Protein AF-A0A3E2CN52-F1 (afdb_monomer_lite)

pLDDT: mean 74.66, std 23.97, range [27.11, 96.5]

Structure (mmCIF, N/CA/C/O backbone):
data_AF-A0A3E2CN52-F1
#
_entry.id   AF-A0A3E2CN52-F1
#
loop_
_atom_site.group_PDB
_atom_site.id
_atom_site.type_symbol
_atom_site.label_atom_id
_atom_site.label_alt_id
_atom_site.label_comp_id
_atom_site.label_asym_id
_atom_site.label_entity_id
_atom_site.label_seq_id
_atom_site.pdbx_PDB_ins_code
_atom_site.Cartn_x
_atom_site.Cartn_y
_atom_site.Cartn_z
_atom_site.occupancy
_atom_site.B_iso_or_equiv
_atom_site.auth_seq_id
_atom_site.auth_comp_id
_atom_site.auth_asym_id
_atom_site.auth_atom_id
_atom_site.pdbx_PDB_model_num
ATOM 1 N N . MET A 1 1 ? -26.430 -26.028 -37.556 1.00 37.97 1 MET A N 1
ATOM 2 C CA . MET A 1 1 ? -25.266 -26.928 -37.393 1.00 37.97 1 MET A CA 1
ATOM 3 C C . MET A 1 1 ? -24.539 -26.543 -36.112 1.00 37.97 1 MET A C 1
ATOM 5 O O . MET A 1 1 ? -23.962 -25.469 -36.039 1.00 37.97 1 MET A O 1
ATOM 9 N N . VAL A 1 2 ? -24.696 -27.353 -35.063 1.00 34.53 2 VAL A N 1
ATOM 10 C CA . VAL A 1 2 ? -24.288 -27.051 -33.681 1.00 34.53 2 VAL A CA 1
ATOM 11 C C . VAL A 1 2 ? -22.931 -27.704 -33.404 1.00 34.53 2 VAL A C 1
ATOM 13 O O . VAL A 1 2 ? -22.810 -28.926 -33.432 1.00 34.53 2 VAL A O 1
ATOM 16 N N . GLY A 1 3 ? -21.902 -26.888 -33.168 1.00 33.12 3 GLY A N 1
ATOM 17 C CA . GLY A 1 3 ? -20.539 -27.338 -32.874 1.00 33.12 3 GLY A CA 1
ATOM 18 C C . GLY A 1 3 ? -20.364 -27.763 -31.413 1.00 33.12 3 GLY A C 1
ATOM 19 O O . GLY A 1 3 ? -20.448 -26.940 -30.502 1.00 33.12 3 GLY A O 1
ATOM 20 N N . ARG A 1 4 ? -20.103 -29.060 -31.208 1.00 31.09 4 ARG A N 1
ATOM 21 C CA . ARG A 1 4 ? -19.792 -29.727 -29.930 1.00 31.09 4 ARG A CA 1
ATOM 22 C C . ARG A 1 4 ? -18.619 -29.067 -29.195 1.00 31.09 4 ARG A C 1
ATOM 24 O O . ARG A 1 4 ? -17.481 -29.122 -29.653 1.00 31.09 4 ARG A O 1
ATOM 31 N N . ARG A 1 5 ? -18.876 -28.565 -27.985 1.00 34.97 5 ARG A N 1
ATOM 32 C CA . ARG A 1 5 ? -17.849 -28.222 -26.990 1.00 34.97 5 ARG A CA 1
ATOM 33 C C . ARG A 1 5 ? -17.494 -29.501 -26.211 1.00 34.97 5 ARG A C 1
ATOM 35 O O . ARG A 1 5 ? -18.362 -30.080 -25.563 1.00 34.97 5 ARG A O 1
ATOM 42 N N . LYS A 1 6 ? -16.247 -29.979 -26.316 1.00 34.91 6 LYS A N 1
ATOM 43 C CA . LYS A 1 6 ? -15.746 -31.137 -25.554 1.00 34.91 6 LYS A CA 1
ATOM 44 C C . LYS A 1 6 ? -15.707 -30.793 -24.060 1.00 34.91 6 LYS A C 1
ATOM 46 O O . LYS A 1 6 ? -15.028 -29.854 -23.654 1.00 34.91 6 LYS A O 1
ATOM 51 N N . VAL A 1 7 ? -16.442 -31.569 -23.271 1.00 31.94 7 VAL A N 1
ATOM 52 C CA . VAL A 1 7 ? -16.441 -31.557 -21.805 1.00 31.94 7 VAL A CA 1
ATOM 53 C C . VAL A 1 7 ? -15.200 -32.312 -21.332 1.00 31.94 7 VAL A C 1
ATOM 55 O O . VAL A 1 7 ? -15.082 -33.511 -21.570 1.00 31.94 7 VAL A O 1
ATOM 58 N N . ILE A 1 8 ? -14.265 -31.619 -20.683 1.00 33.84 8 ILE A N 1
ATOM 59 C CA . ILE A 1 8 ? -13.175 -32.260 -19.941 1.00 33.84 8 ILE A CA 1
ATOM 60 C C . ILE A 1 8 ? -13.664 -32.437 -18.504 1.00 33.84 8 ILE A C 1
ATOM 62 O O . ILE A 1 8 ? -13.764 -31.479 -17.740 1.00 33.84 8 ILE A O 1
ATOM 66 N N . ASN A 1 9 ? -14.004 -33.680 -18.166 1.00 28.36 9 ASN A N 1
ATOM 67 C CA . ASN A 1 9 ? -14.272 -34.127 -16.806 1.00 28.36 9 ASN A CA 1
ATOM 68 C C . ASN A 1 9 ? -12.958 -34.149 -16.019 1.00 28.36 9 ASN A C 1
ATOM 70 O O . ASN A 1 9 ? -12.120 -35.014 -16.256 1.00 28.36 9 ASN A O 1
ATOM 74 N N . HIS A 1 10 ? -12.805 -33.257 -15.042 1.00 33.53 10 HIS A N 1
ATOM 75 C CA . HIS A 1 10 ? -11.867 -33.476 -13.946 1.00 33.53 10 HIS A CA 1
ATOM 76 C C . HIS A 1 10 ? -12.666 -33.638 -12.656 1.00 33.53 10 HIS A C 1
ATOM 78 O O . HIS A 1 10 ? -13.116 -32.675 -12.037 1.00 33.53 10 HIS A O 1
ATOM 84 N N . GLN A 1 11 ? -12.871 -34.897 -12.273 1.00 34.31 11 GLN A N 1
ATOM 85 C CA . GLN A 1 11 ? -13.364 -35.253 -10.953 1.00 34.31 11 GLN A CA 1
ATOM 86 C C . GLN A 1 11 ? -12.299 -34.863 -9.926 1.00 34.31 11 GLN A C 1
ATOM 88 O O . GLN A 1 11 ? -11.208 -35.425 -9.913 1.00 34.31 11 GLN A O 1
ATOM 93 N N . ASN A 1 12 ? -12.611 -33.906 -9.057 1.00 31.42 12 ASN A N 1
ATOM 94 C CA . ASN A 1 12 ? -11.862 -33.705 -7.826 1.00 31.42 12 ASN A CA 1
ATOM 95 C C . ASN A 1 12 ? -12.876 -33.551 -6.688 1.00 31.42 12 ASN A C 1
ATOM 97 O O . ASN A 1 12 ? -13.410 -32.470 -6.436 1.00 31.42 12 ASN A O 1
ATOM 101 N N . LYS A 1 13 ? -13.221 -34.684 -6.064 1.00 30.88 13 LYS A N 1
ATOM 102 C CA . LYS A 1 13 ? -14.117 -34.765 -4.906 1.00 30.88 13 LYS A CA 1
ATOM 103 C C . LYS A 1 13 ? -13.467 -34.045 -3.717 1.00 30.88 13 LYS A C 1
ATOM 105 O O . LYS A 1 13 ? -12.780 -34.668 -2.913 1.00 30.88 13 LYS A O 1
ATOM 110 N N . LYS A 1 14 ? -13.713 -32.743 -3.559 1.00 32.88 14 LYS A N 1
ATOM 111 C CA . LYS A 1 14 ? -13.527 -32.076 -2.263 1.00 32.88 14 LYS A CA 1
ATOM 112 C C . LYS A 1 14 ? -14.742 -32.389 -1.392 1.00 32.88 14 LYS A C 1
ATOM 114 O O . LYS A 1 14 ? -15.844 -31.923 -1.661 1.00 32.88 14 LYS A O 1
ATOM 119 N N . LYS A 1 15 ? -14.533 -33.222 -0.367 1.00 28.77 15 LYS A N 1
ATOM 120 C CA . LYS A 1 15 ? -15.482 -33.454 0.731 1.00 28.77 15 LYS A CA 1
ATOM 121 C C . LYS A 1 15 ? -15.846 -32.105 1.360 1.00 28.77 15 LYS A C 1
ATOM 123 O O . LYS A 1 15 ? -15.018 -31.510 2.045 1.00 28.77 15 LYS A O 1
ATOM 128 N N . TYR A 1 16 ? -17.076 -31.648 1.156 1.00 27.11 16 TYR A N 1
ATOM 129 C CA . TYR A 1 16 ? -17.671 -30.611 1.991 1.00 27.11 16 TYR A CA 1
ATOM 130 C C . TYR A 1 16 ? -18.015 -31.251 3.339 1.00 27.11 16 TYR A C 1
ATOM 132 O O . TYR A 1 16 ? -18.896 -32.104 3.416 1.00 27.11 16 TYR A O 1
ATOM 140 N N . ARG A 1 17 ? -17.275 -30.896 4.396 1.00 29.78 17 ARG A N 1
ATOM 141 C CA . ARG A 1 17 ? -17.717 -31.153 5.771 1.00 29.78 17 ARG A CA 1
ATOM 142 C C . ARG A 1 17 ? -18.801 -30.127 6.095 1.00 29.78 17 ARG A C 1
ATOM 144 O O . ARG A 1 17 ? -18.543 -28.928 6.050 1.00 29.78 17 ARG A O 1
ATOM 151 N N . SER A 1 18 ? -20.001 -30.617 6.377 1.00 29.36 18 SER A N 1
ATOM 152 C CA . SER A 1 18 ? -21.115 -29.855 6.934 1.00 29.36 18 SER A CA 1
ATOM 153 C C . SER A 1 18 ? -20.701 -29.236 8.270 1.00 29.36 18 SER A C 1
ATOM 155 O O . SER A 1 18 ? -20.309 -29.961 9.184 1.00 29.36 18 SER A O 1
ATOM 157 N N . VAL A 1 19 ? -20.778 -27.910 8.382 1.00 35.53 19 VAL A N 1
ATOM 158 C CA . VAL A 1 19 ? -20.601 -27.194 9.651 1.00 35.53 19 VAL A CA 1
ATOM 159 C C . VAL A 1 19 ? -21.988 -26.999 10.253 1.00 35.53 19 VAL A C 1
ATOM 161 O O . VAL A 1 19 ? -22.788 -26.219 9.744 1.00 35.53 19 VAL A O 1
ATOM 164 N N . THR A 1 20 ? -22.286 -27.752 11.306 1.00 31.41 20 THR A N 1
ATOM 165 C CA . THR A 1 20 ? -23.429 -27.522 12.193 1.00 31.41 20 THR A CA 1
ATOM 166 C C . THR A 1 20 ? -23.176 -26.258 13.011 1.00 31.41 20 THR A C 1
ATOM 168 O O . THR A 1 20 ? -22.139 -26.146 13.666 1.00 31.41 20 THR A O 1
ATOM 171 N N . SER A 1 21 ? -24.105 -25.301 12.966 1.00 31.89 21 SER A N 1
ATOM 172 C CA . SER A 1 21 ? -24.044 -24.079 13.768 1.00 31.89 21 SER A CA 1
ATOM 173 C C . SER A 1 21 ? -24.534 -24.345 15.189 1.00 31.89 21 SER A C 1
ATOM 175 O O . SER A 1 21 ? -25.713 -24.639 15.393 1.00 31.89 21 SER A O 1
ATOM 177 N N . HIS A 1 22 ? -23.660 -24.160 16.171 1.00 29.84 22 HIS A N 1
ATOM 178 C CA . HIS A 1 22 ? -24.072 -23.849 17.535 1.00 29.84 22 HIS A CA 1
ATOM 179 C C . HIS A 1 22 ? -23.620 -22.424 17.850 1.00 29.84 22 HIS A C 1
ATOM 181 O O . HIS A 1 22 ? -22.507 -22.033 17.507 1.00 29.84 22 HIS A O 1
ATOM 187 N N . GLY A 1 23 ? -24.551 -21.634 18.388 1.00 40.03 23 GLY A N 1
ATOM 188 C CA . GLY A 1 23 ? -24.419 -20.195 18.583 1.00 40.03 23 GLY A CA 1
ATOM 189 C C . GLY A 1 23 ? -23.197 -19.796 19.407 1.00 40.03 23 GLY A C 1
ATOM 190 O O . GLY A 1 23 ? -22.850 -20.446 20.388 1.00 40.03 23 GLY A O 1
ATOM 191 N N . GLY A 1 24 ? -22.577 -18.694 18.990 1.00 30.75 24 GLY A N 1
ATOM 192 C CA . GLY A 1 24 ? -21.424 -18.074 19.637 1.00 30.75 24 GLY A CA 1
ATOM 193 C C . GLY A 1 24 ? -20.519 -17.436 18.585 1.00 30.75 24 GLY A C 1
ATOM 194 O O . GLY A 1 24 ? -20.041 -18.143 17.710 1.00 30.75 24 GLY A O 1
ATOM 195 N N . LEU A 1 25 ? -20.384 -16.105 18.642 1.00 34.91 25 LEU A N 1
ATOM 196 C CA . LEU A 1 25 ? -19.572 -15.193 17.812 1.00 34.91 25 LEU A CA 1
ATOM 197 C C . LEU A 1 25 ? -19.018 -15.728 16.473 1.00 34.91 25 LEU A C 1
ATOM 199 O O . LEU A 1 25 ? -18.126 -16.572 16.421 1.00 34.91 25 LEU A O 1
ATOM 203 N N . ALA A 1 26 ? -19.454 -15.104 15.376 1.00 28.58 26 ALA A N 1
ATOM 204 C CA . ALA A 1 26 ? -18.901 -15.310 14.041 1.00 28.58 26 ALA A CA 1
ATOM 205 C C . ALA A 1 26 ? -17.457 -14.775 13.926 1.00 28.58 26 ALA A C 1
ATOM 207 O O . ALA A 1 26 ? -17.206 -13.707 13.373 1.00 28.58 26 ALA A O 1
ATOM 208 N N . CYS A 1 27 ? -16.486 -15.543 14.414 1.00 35.00 27 CYS A N 1
ATOM 209 C CA . CYS A 1 27 ? -15.081 -15.389 14.058 1.00 35.00 27 CYS A CA 1
ATOM 210 C C . CYS A 1 27 ? -14.884 -16.032 12.679 1.00 35.00 27 CYS A C 1
ATOM 212 O O . CYS A 1 27 ? -14.769 -17.252 12.553 1.00 35.00 27 CYS A O 1
ATOM 214 N N . HIS A 1 28 ? -14.908 -15.227 11.614 1.00 32.09 28 HIS A N 1
ATOM 215 C CA . HIS A 1 28 ? -14.624 -15.721 10.269 1.00 32.09 28 HIS A CA 1
ATOM 216 C C . HIS A 1 28 ? -13.201 -16.286 10.210 1.00 32.09 28 HIS A C 1
ATOM 218 O O . HIS A 1 28 ? -12.241 -15.562 10.455 1.00 32.09 28 HIS A O 1
ATOM 224 N N . ALA A 1 29 ? -13.118 -17.582 9.884 1.00 34.88 29 ALA A N 1
ATOM 225 C CA . ALA A 1 29 ? -11.927 -18.406 9.673 1.00 34.88 29 ALA A CA 1
ATOM 226 C C . ALA A 1 29 ? -10.613 -17.613 9.580 1.00 34.88 29 ALA A C 1
ATOM 228 O O . ALA A 1 29 ? -10.218 -17.126 8.516 1.00 34.88 29 ALA A O 1
ATOM 229 N N . SER A 1 30 ? -9.940 -17.520 10.722 1.00 37.91 30 SER A N 1
ATOM 230 C CA . SER A 1 30 ? -8.601 -16.982 10.874 1.00 37.91 30 SER A CA 1
ATOM 231 C C . SER A 1 30 ? -7.663 -17.743 9.939 1.00 37.91 30 SER A C 1
ATOM 233 O O . SER A 1 30 ? -7.429 -18.943 10.089 1.00 37.91 30 SER A O 1
ATOM 235 N N . VAL A 1 31 ? -7.106 -17.039 8.954 1.00 41.50 31 VAL A N 1
ATOM 236 C CA . VAL A 1 31 ? -5.835 -17.451 8.352 1.00 41.50 31 VAL A CA 1
ATOM 237 C C . VAL A 1 31 ? -4.853 -17.624 9.514 1.00 41.50 31 VAL A C 1
ATOM 239 O O . VAL A 1 31 ? -4.859 -16.757 10.392 1.00 41.50 31 VAL A O 1
ATOM 242 N N . PRO A 1 32 ? -4.018 -18.680 9.553 1.00 37.62 32 PRO A N 1
ATOM 243 C CA . PRO A 1 32 ? -2.958 -18.778 10.542 1.00 37.62 32 PRO A CA 1
ATOM 244 C C . PRO A 1 32 ? -1.951 -17.662 10.251 1.00 37.62 32 PRO A C 1
ATOM 246 O O . PRO A 1 32 ? -0.984 -17.829 9.511 1.00 37.62 32 PRO A O 1
ATOM 249 N N . CYS A 1 33 ? -2.229 -16.472 10.776 1.00 38.25 33 CYS A N 1
ATOM 250 C CA . CYS A 1 33 ? -1.201 -15.505 11.073 1.00 38.25 33 CYS A CA 1
ATOM 251 C C . CYS A 1 33 ? -0.328 -16.223 12.097 1.00 38.25 33 CYS A C 1
ATOM 253 O O . CYS A 1 33 ? -0.852 -16.677 13.118 1.00 38.25 33 CYS A O 1
ATOM 255 N N . GLY A 1 34 ? 0.949 -16.442 11.763 1.00 37.16 34 GLY A N 1
ATOM 256 C CA . GLY A 1 34 ? 1.909 -17.029 12.694 1.00 37.16 34 GLY A CA 1
ATOM 257 C C . GLY A 1 34 ? 1.721 -16.373 14.052 1.00 37.16 34 GLY A C 1
ATOM 258 O O . GLY A 1 34 ? 1.496 -15.161 14.072 1.00 37.16 34 GLY A O 1
ATOM 259 N N . VAL A 1 35 ? 1.684 -17.213 15.097 1.00 33.97 35 VAL A N 1
ATOM 260 C CA . VAL A 1 35 ? 1.402 -16.880 16.500 1.00 33.97 35 VAL A CA 1
ATOM 261 C C . VAL A 1 35 ? 1.543 -15.384 16.708 1.00 33.97 35 VAL A C 1
ATOM 263 O O . VAL A 1 35 ? 2.647 -14.845 16.617 1.00 33.97 35 VAL A O 1
ATOM 266 N N . CYS A 1 36 ? 0.411 -14.706 16.899 1.00 39.50 36 CYS A N 1
ATOM 267 C CA . CYS A 1 36 ? 0.424 -13.392 17.501 1.00 39.50 36 CYS A CA 1
ATOM 268 C C . CYS A 1 36 ? 1.097 -13.619 18.855 1.00 39.50 36 CYS A C 1
ATOM 27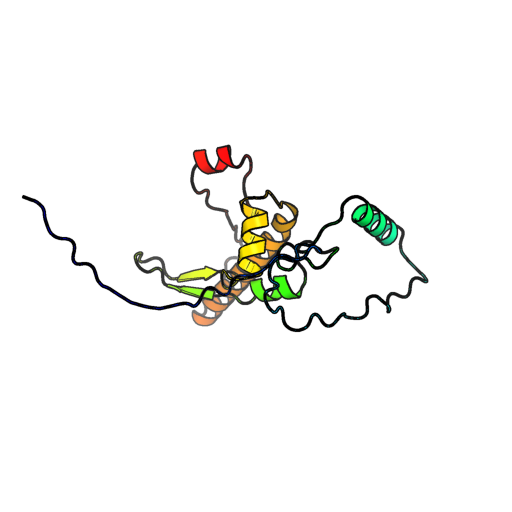0 O O . CYS A 1 36 ? 0.434 -14.028 19.804 1.00 39.50 36 CYS A O 1
ATOM 272 N N . GLU A 1 37 ? 2.422 -13.477 18.933 1.00 32.34 37 GLU A N 1
ATOM 273 C CA . GLU A 1 37 ? 3.047 -13.158 20.199 1.00 32.34 37 GLU A CA 1
ATOM 274 C C . GLU A 1 37 ? 2.285 -11.921 20.638 1.00 32.34 37 GLU A C 1
ATOM 276 O O . GLU A 1 37 ? 2.387 -10.855 20.018 1.00 32.34 37 GLU A O 1
ATOM 281 N N . ASN A 1 38 ? 1.420 -12.116 21.632 1.00 37.72 38 ASN A N 1
ATOM 282 C CA . ASN A 1 38 ? 0.974 -11.052 22.495 1.00 37.72 38 ASN A CA 1
ATOM 283 C C . ASN A 1 38 ? 2.273 -10.490 23.055 1.00 37.72 38 ASN A C 1
ATOM 285 O O . ASN A 1 38 ? 2.783 -10.974 24.055 1.00 37.72 38 ASN A O 1
ATOM 289 N N . LYS A 1 39 ? 2.890 -9.550 22.334 1.00 39.12 39 LYS A N 1
ATOM 290 C CA . LYS A 1 39 ? 3.880 -8.683 22.939 1.00 39.12 39 LYS A CA 1
ATOM 291 C C . LYS A 1 39 ? 3.095 -7.990 24.019 1.00 39.12 39 LYS A C 1
ATOM 293 O O . LYS A 1 39 ? 2.204 -7.211 23.690 1.00 39.12 39 LYS A O 1
ATOM 298 N N . ASP A 1 40 ? 3.368 -8.399 25.246 1.00 40.91 40 ASP A N 1
ATOM 299 C CA . ASP A 1 40 ? 2.733 -7.941 26.460 1.00 40.91 40 ASP A CA 1
ATOM 300 C C . ASP A 1 40 ? 2.466 -6.437 26.358 1.00 40.91 40 ASP A C 1
ATOM 302 O O . ASP A 1 40 ? 3.354 -5.598 26.546 1.00 40.91 40 ASP A O 1
ATOM 306 N N . VAL A 1 41 ? 1.207 -6.098 26.056 1.00 48.44 41 VAL A N 1
ATOM 307 C CA . VAL A 1 41 ? 0.663 -4.738 26.194 1.00 48.44 41 VAL A CA 1
ATOM 308 C C . VAL A 1 41 ? 0.700 -4.320 27.677 1.00 48.44 41 VAL A C 1
ATOM 310 O O . VAL A 1 41 ? 0.495 -3.160 28.018 1.00 48.44 41 VAL A O 1
ATOM 313 N N . ASP A 1 42 ? 1.083 -5.243 28.559 1.00 44.81 42 ASP A N 1
ATOM 314 C CA . ASP A 1 42 ? 1.166 -5.089 30.004 1.00 44.81 42 ASP A CA 1
ATOM 315 C C . ASP A 1 42 ? 2.495 -4.484 30.493 1.00 44.81 42 ASP A C 1
ATOM 317 O O . ASP A 1 42 ? 2.668 -4.265 31.689 1.00 44.81 42 ASP A O 1
ATOM 321 N N . SER A 1 43 ? 3.428 -4.142 29.594 1.00 46.09 43 SER A N 1
ATOM 322 C CA . SER A 1 43 ? 4.668 -3.428 29.956 1.00 46.09 43 SER A CA 1
ATOM 323 C C . SER A 1 43 ? 4.634 -1.921 29.663 1.00 46.09 43 SER A C 1
ATOM 325 O O . SER A 1 43 ? 5.663 -1.243 29.732 1.00 46.09 43 SER A O 1
ATOM 327 N N . VAL A 1 44 ? 3.461 -1.350 29.362 1.00 54.16 44 VAL A N 1
ATOM 328 C CA . VAL A 1 44 ? 3.322 0.110 29.302 1.00 54.16 44 VAL A CA 1
ATOM 329 C C . VAL A 1 44 ? 3.381 0.643 30.728 1.00 54.16 44 VAL A C 1
ATOM 331 O O . VAL A 1 44 ? 2.468 0.476 31.530 1.00 54.16 44 VAL A O 1
ATOM 334 N N . ASN A 1 45 ? 4.490 1.293 31.064 1.00 46.88 45 ASN A N 1
ATOM 335 C CA . ASN A 1 45 ? 4.672 1.978 32.333 1.00 46.88 45 ASN A CA 1
ATOM 336 C C . ASN A 1 45 ? 3.717 3.192 32.364 1.00 46.88 45 ASN A C 1
ATOM 338 O O . ASN A 1 45 ? 4.085 4.296 31.966 1.00 46.88 45 ASN A O 1
ATOM 342 N N . TRP A 1 46 ? 2.467 2.996 32.807 1.00 54.50 46 TRP A N 1
ATOM 343 C CA . TRP A 1 46 ? 1.389 4.008 32.842 1.00 54.50 46 TRP A CA 1
ATOM 344 C C . TRP A 1 46 ? 1.703 5.244 33.694 1.00 54.50 46 TRP A C 1
ATOM 346 O O . TRP A 1 46 ? 0.911 6.182 33.764 1.00 54.50 46 TRP A O 1
ATOM 356 N N . ARG A 1 47 ? 2.871 5.271 34.338 1.00 57.66 47 ARG A N 1
ATOM 357 C CA . ARG A 1 47 ? 3.282 6.313 35.276 1.00 57.66 47 ARG A CA 1
ATOM 358 C C . ARG A 1 47 ? 3.440 7.688 34.616 1.00 57.66 47 ARG A C 1
ATOM 360 O O . ARG A 1 47 ? 3.410 8.675 35.338 1.00 57.66 47 ARG A O 1
ATOM 367 N N . PHE A 1 48 ? 3.511 7.766 33.280 1.00 61.34 48 PHE A N 1
ATOM 368 C CA . PHE A 1 48 ? 3.472 9.025 32.523 1.00 61.34 48 PHE A CA 1
ATOM 369 C C . PHE A 1 48 ? 2.730 8.879 31.182 1.00 61.34 48 PHE A C 1
ATOM 371 O O . PHE A 1 48 ? 3.321 8.987 30.107 1.00 61.34 48 PHE A O 1
ATOM 378 N N . ALA A 1 49 ? 1.418 8.631 31.213 1.00 69.12 49 ALA A N 1
ATOM 379 C CA . ALA A 1 49 ? 0.608 8.738 30.000 1.00 69.12 49 ALA A CA 1
ATOM 380 C C . ALA A 1 49 ? 0.513 10.212 29.568 1.00 69.12 49 ALA A C 1
ATOM 382 O O . ALA A 1 49 ? -0.062 11.049 30.262 1.00 69.12 49 ALA A O 1
ATOM 383 N N . THR A 1 50 ? 1.081 10.556 28.412 1.00 86.38 50 THR A N 1
ATOM 384 C CA . THR A 1 50 ? 0.888 11.888 27.823 1.00 86.38 50 THR A CA 1
ATOM 385 C C . THR A 1 50 ? -0.593 12.085 27.482 1.00 86.38 50 THR A C 1
ATOM 387 O O . THR A 1 50 ? -1.237 11.149 27.010 1.00 86.38 50 THR A O 1
ATOM 390 N N . TRP A 1 51 ? -1.125 13.305 27.610 1.00 87.25 51 TRP A N 1
ATOM 391 C CA . TRP A 1 51 ? -2.505 13.642 27.211 1.00 87.25 51 TRP A CA 1
ATOM 392 C C . TRP A 1 51 ? -2.871 13.187 25.789 1.00 87.25 51 TRP A C 1
ATOM 394 O O . TRP A 1 51 ? -4.012 12.812 25.535 1.00 87.25 51 TRP A O 1
ATOM 404 N N . LYS A 1 52 ? -1.893 13.142 24.874 1.00 86.25 52 LYS A N 1
ATOM 405 C CA . LYS A 1 52 ? -2.059 12.570 23.528 1.00 86.25 52 LYS A CA 1
ATOM 406 C C . LYS A 1 52 ? -2.463 11.092 23.560 1.00 86.25 52 LYS A C 1
ATOM 408 O O . LYS A 1 52 ? -3.382 10.709 22.849 1.00 86.25 52 LYS A O 1
ATOM 413 N N . ASN A 1 53 ? -1.818 10.281 24.396 1.00 84.69 53 ASN A N 1
ATOM 414 C CA . ASN A 1 53 ? -2.104 8.849 24.503 1.00 84.69 53 ASN A CA 1
ATOM 415 C C . ASN A 1 53 ? -3.486 8.610 25.120 1.00 84.69 53 ASN A C 1
ATOM 417 O O . ASN A 1 53 ? -4.215 7.744 24.654 1.00 84.69 53 ASN A O 1
ATOM 421 N N . VAL A 1 54 ? -3.873 9.423 26.111 1.00 85.69 54 VAL A N 1
ATOM 422 C CA . VAL A 1 54 ? -5.217 9.378 26.712 1.00 85.69 54 VAL A CA 1
ATOM 423 C C . VAL A 1 54 ? -6.288 9.743 25.683 1.00 85.69 54 VAL A C 1
ATOM 425 O O . VAL A 1 54 ? -7.283 9.035 25.557 1.00 85.69 54 VAL A O 1
ATOM 428 N N . ALA A 1 55 ? -6.072 10.805 24.902 1.00 86.00 55 ALA A N 1
ATOM 429 C CA . ALA A 1 55 ? -6.997 11.210 23.847 1.00 86.00 55 ALA A CA 1
ATOM 430 C C . ALA A 1 55 ? -7.142 10.135 22.756 1.00 86.00 55 ALA A C 1
ATOM 432 O O . ALA A 1 55 ? -8.257 9.854 22.327 1.00 86.00 55 ALA A O 1
ATOM 433 N N . ILE A 1 56 ? -6.037 9.501 22.344 1.00 82.81 56 ILE A N 1
ATOM 434 C CA . ILE A 1 56 ? -6.057 8.384 21.387 1.00 82.81 56 ILE A CA 1
ATOM 435 C C . ILE A 1 56 ? -6.824 7.189 21.965 1.00 82.81 56 ILE A C 1
ATOM 437 O O . ILE A 1 56 ? -7.679 6.640 21.281 1.00 82.81 56 ILE A O 1
ATOM 441 N N . ALA A 1 57 ? -6.573 6.816 23.223 1.00 83.06 57 ALA A N 1
ATOM 442 C CA . ALA A 1 57 ? -7.264 5.700 23.867 1.00 83.06 57 ALA A CA 1
ATOM 443 C C . ALA A 1 57 ? -8.780 5.940 23.974 1.00 83.06 57 ALA A C 1
ATOM 445 O O . ALA A 1 57 ? -9.570 5.058 23.646 1.00 83.06 57 ALA A O 1
ATOM 446 N N . LEU A 1 58 ? -9.197 7.150 24.365 1.00 87.38 58 LEU A N 1
ATOM 447 C CA . LEU A 1 58 ? -10.611 7.532 24.385 1.00 87.38 58 LEU A CA 1
ATOM 448 C C . LEU A 1 58 ? -11.222 7.492 22.982 1.00 87.38 58 LEU A C 1
ATOM 450 O O . LEU A 1 58 ? -12.316 6.964 22.805 1.00 87.38 58 LEU A O 1
ATOM 454 N N . PHE A 1 59 ? -10.517 8.007 21.974 1.00 86.31 59 PHE A N 1
ATOM 455 C CA . PHE A 1 59 ? -10.986 7.961 20.592 1.00 86.31 59 PHE A CA 1
ATOM 456 C C . PHE A 1 59 ? -11.163 6.521 20.102 1.00 86.31 59 PHE A C 1
ATOM 458 O O . PHE A 1 59 ? -12.198 6.204 19.525 1.00 86.31 59 PHE A O 1
ATOM 465 N N . ASN A 1 60 ? -10.207 5.638 20.388 1.00 83.62 60 ASN A N 1
ATOM 466 C CA . ASN A 1 60 ? -10.285 4.226 20.027 1.00 83.62 60 ASN A CA 1
ATOM 467 C C . ASN A 1 60 ? -11.415 3.486 20.764 1.00 83.62 60 ASN A C 1
ATOM 469 O O . ASN A 1 60 ? -11.957 2.525 20.226 1.00 83.62 60 ASN A O 1
ATOM 473 N N . LEU A 1 61 ? -11.825 3.947 21.951 1.00 84.88 61 LEU A N 1
ATOM 474 C CA . LEU A 1 61 ? -12.995 3.410 22.651 1.00 84.88 61 LEU A CA 1
ATOM 475 C C . LEU A 1 61 ? -14.310 3.781 21.944 1.00 84.88 61 LEU A C 1
ATOM 477 O O . LEU A 1 61 ? -15.203 2.946 21.824 1.00 84.88 61 LEU A O 1
ATOM 481 N N . PHE A 1 62 ? -14.432 5.023 21.464 1.00 87.81 62 PHE A N 1
ATOM 482 C CA . PHE A 1 62 ? -15.626 5.491 20.746 1.00 87.81 62 PHE A CA 1
ATOM 483 C C . PHE A 1 62 ? -15.674 5.024 19.288 1.00 87.81 62 PHE A C 1
ATOM 485 O O . PHE A 1 62 ? -16.752 4.799 18.739 1.00 87.81 62 PHE A O 1
ATOM 492 N N . LEU A 1 63 ? -14.511 4.901 18.652 1.00 85.75 63 LEU A N 1
ATOM 493 C CA . LEU A 1 63 ? -14.344 4.557 17.245 1.00 85.75 63 LEU A CA 1
ATOM 494 C C . LEU A 1 63 ? -13.339 3.406 17.132 1.00 85.75 63 LEU A C 1
ATOM 496 O O . LEU A 1 63 ? -12.224 3.606 16.636 1.00 85.75 63 LEU A O 1
ATOM 500 N N . PRO A 1 64 ? -13.722 2.200 17.600 1.00 83.38 64 PRO A N 1
ATOM 501 C CA . PRO A 1 64 ? -12.841 1.050 17.589 1.00 83.38 64 PRO A CA 1
ATOM 502 C C . PRO A 1 64 ? -12.447 0.738 16.159 1.00 83.38 64 PRO A C 1
ATOM 504 O O . PRO A 1 64 ? -13.277 0.548 15.264 1.00 83.38 64 PRO A O 1
ATOM 507 N N . ARG A 1 65 ? -11.139 0.695 15.955 1.00 87.69 65 ARG A N 1
ATOM 508 C CA . ARG A 1 65 ? -10.543 0.399 14.670 1.00 87.69 65 ARG A CA 1
ATOM 509 C C . ARG A 1 65 ? -9.673 -0.833 14.791 1.00 87.69 65 ARG A C 1
ATOM 511 O O . ARG A 1 65 ? -9.000 -1.042 15.794 1.00 87.69 65 ARG A O 1
ATOM 518 N N . ALA A 1 66 ? -9.669 -1.623 13.729 1.00 91.44 66 ALA A N 1
ATOM 519 C CA . ALA A 1 66 ? -8.849 -2.808 13.619 1.00 91.44 66 ALA A CA 1
ATOM 520 C C . ALA A 1 66 ? -7.975 -2.744 12.362 1.00 91.44 66 ALA A C 1
ATOM 52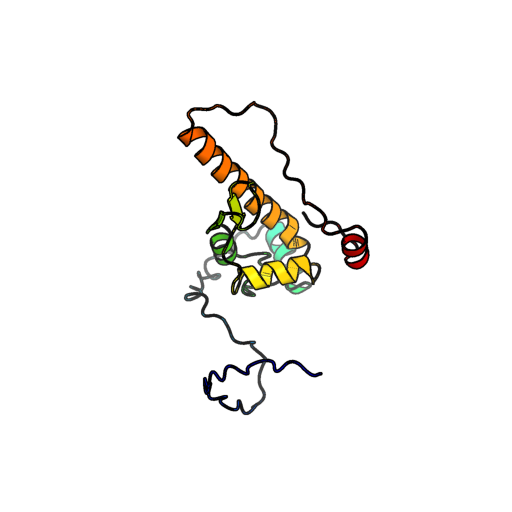2 O O . ALA A 1 66 ? -8.312 -2.081 11.375 1.00 91.44 66 ALA A O 1
ATOM 523 N N . CYS A 1 67 ? -6.850 -3.453 12.405 1.00 95.62 67 CYS A N 1
ATOM 524 C CA . CYS A 1 67 ? -5.915 -3.574 11.299 1.00 95.62 67 CYS A CA 1
ATOM 525 C C . CYS A 1 67 ? -6.635 -4.084 10.049 1.00 95.62 67 CYS A C 1
ATOM 527 O O . CYS A 1 67 ? -7.192 -5.181 10.062 1.00 95.62 67 CYS A O 1
ATOM 529 N N . ALA A 1 68 ? -6.518 -3.362 8.933 1.00 96.50 68 ALA A N 1
ATOM 530 C CA . ALA A 1 68 ? -7.181 -3.726 7.680 1.00 96.50 68 ALA A CA 1
ATOM 531 C C . ALA A 1 68 ? -6.766 -5.115 7.138 1.00 96.50 68 ALA A C 1
ATOM 533 O O . ALA A 1 68 ? -7.455 -5.714 6.312 1.00 96.50 68 ALA A O 1
ATOM 534 N N . GLY A 1 69 ? -5.620 -5.646 7.574 1.00 96.12 69 GLY A N 1
ATOM 535 C CA . GLY A 1 69 ? -5.146 -6.971 7.175 1.00 96.12 69 GLY A CA 1
ATOM 536 C C . GLY A 1 69 ? -5.625 -8.113 8.076 1.00 96.12 69 GLY A C 1
ATOM 537 O O . GLY A 1 69 ? -6.110 -9.126 7.570 1.00 96.12 69 GLY A O 1
ATOM 538 N N . CYS A 1 70 ? -5.465 -7.977 9.394 1.00 95.88 70 CYS A N 1
ATOM 539 C CA . CYS A 1 70 ? -5.599 -9.082 10.355 1.00 95.88 70 CYS A CA 1
ATOM 540 C C . CYS A 1 70 ? -6.508 -8.791 11.558 1.00 95.88 70 CYS A C 1
ATOM 542 O O . CYS A 1 70 ? -6.560 -9.614 12.462 1.00 95.88 70 CYS A O 1
ATOM 544 N N . ASP A 1 71 ? -7.191 -7.647 11.587 1.00 94.25 71 ASP A N 1
ATOM 545 C CA . ASP A 1 71 ? -8.072 -7.197 12.676 1.00 94.25 71 ASP A CA 1
ATOM 546 C C . ASP A 1 71 ? -7.424 -6.995 14.055 1.00 94.25 71 ASP A C 1
ATOM 548 O O . ASP A 1 71 ? -8.130 -6.868 15.052 1.00 94.25 71 ASP A O 1
ATOM 552 N N . THR A 1 72 ? -6.095 -6.910 14.156 1.00 92.81 72 THR A N 1
ATOM 553 C CA . THR A 1 72 ? -5.462 -6.478 15.414 1.00 92.81 72 THR A CA 1
ATOM 554 C C . THR A 1 72 ? -5.992 -5.087 15.799 1.00 92.81 72 THR A C 1
ATOM 556 O O . THR A 1 72 ? -5.942 -4.196 14.942 1.00 92.81 72 THR A O 1
ATOM 559 N N . PRO A 1 73 ? -6.505 -4.889 17.026 1.00 89.69 73 PRO A N 1
ATOM 560 C CA . PRO A 1 73 ? -7.125 -3.630 17.439 1.00 89.69 73 PRO A CA 1
ATOM 561 C C . PRO A 1 73 ? -6.121 -2.475 17.429 1.00 89.69 73 PRO A C 1
ATOM 563 O O . PRO A 1 73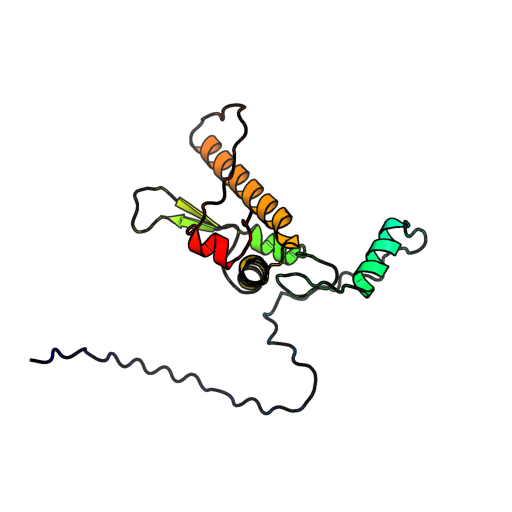 ? -4.915 -2.694 17.494 1.00 89.69 73 PRO A O 1
ATOM 566 N N . ASP A 1 74 ? -6.627 -1.249 17.323 1.00 87.56 74 ASP A N 1
ATOM 567 C CA . ASP A 1 74 ? -5.884 0.013 17.450 1.00 87.56 74 ASP A CA 1
ATOM 568 C C . ASP A 1 74 ? -4.825 0.293 16.370 1.00 87.56 74 ASP A C 1
ATOM 570 O O . ASP A 1 74 ? -4.111 1.295 16.428 1.00 87.56 74 ASP A O 1
ATOM 574 N N . TYR A 1 75 ? -4.758 -0.531 15.321 1.00 90.81 75 TYR A N 1
ATOM 575 C CA . TYR A 1 75 ? -3.880 -0.310 14.171 1.00 90.81 75 TYR A CA 1
ATOM 576 C C . TYR A 1 75 ? -4.675 -0.032 12.895 1.00 90.81 75 TYR A C 1
ATOM 578 O O . TYR A 1 75 ? -5.656 -0.701 12.593 1.00 90.81 75 TYR A O 1
ATOM 586 N N . ILE A 1 76 ? -4.197 0.900 12.063 1.00 93.69 76 ILE A N 1
ATOM 587 C CA . ILE A 1 76 ? -4.662 1.016 10.668 1.00 93.69 76 ILE A CA 1
ATOM 588 C C . ILE A 1 76 ? -4.159 -0.188 9.864 1.00 93.69 76 ILE A C 1
ATOM 590 O O . ILE A 1 76 ? -4.937 -0.900 9.233 1.00 93.69 76 ILE A O 1
ATOM 594 N N . LEU A 1 77 ? -2.850 -0.435 9.939 1.00 95.88 77 LEU A N 1
ATOM 595 C CA . LEU A 1 77 ? -2.181 -1.619 9.419 1.00 95.88 77 LEU A CA 1
ATOM 596 C C . LEU A 1 77 ? -1.021 -1.950 10.365 1.00 95.88 77 LEU A C 1
ATOM 598 O O . LEU A 1 77 ? -0.098 -1.147 10.506 1.00 95.88 77 LEU A O 1
ATOM 602 N N . CYS A 1 78 ? -1.082 -3.094 11.044 1.00 96.00 78 CYS A N 1
ATOM 603 C CA . CYS A 1 78 ? -0.055 -3.499 12.003 1.00 96.00 78 CYS A CA 1
ATOM 604 C C . CYS A 1 78 ? 1.271 -3.839 11.303 1.00 96.00 78 CYS A C 1
ATOM 606 O O . CYS A 1 78 ? 1.303 -4.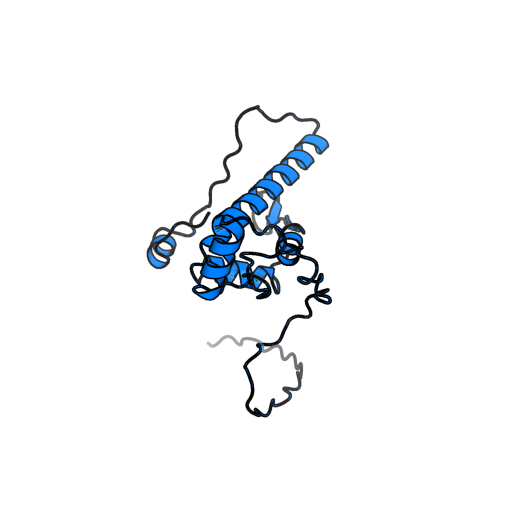116 10.099 1.00 96.00 78 CYS A O 1
ATOM 608 N N . ASP A 1 79 ? 2.367 -3.885 12.060 1.00 95.62 79 ASP A N 1
ATOM 609 C CA . ASP A 1 79 ? 3.709 -4.093 11.501 1.00 95.62 79 ASP A CA 1
ATOM 610 C C . ASP A 1 79 ? 3.868 -5.436 10.782 1.00 95.62 79 ASP A C 1
ATOM 612 O O . ASP A 1 79 ? 4.554 -5.514 9.765 1.00 95.62 79 ASP A O 1
ATOM 616 N N . ASN A 1 80 ? 3.186 -6.490 11.234 1.00 95.44 80 ASN A N 1
ATOM 617 C CA . ASN A 1 80 ? 3.198 -7.783 10.544 1.00 95.44 80 ASN A CA 1
ATOM 618 C C . ASN A 1 80 ? 2.528 -7.696 9.163 1.00 95.44 80 ASN A C 1
ATOM 620 O O . ASN A 1 80 ? 3.044 -8.231 8.180 1.00 95.44 80 ASN A O 1
ATOM 624 N N . CYS A 1 81 ? 1.409 -6.974 9.062 1.00 96.00 81 CYS A N 1
ATOM 625 C CA . CYS A 1 81 ? 0.733 -6.748 7.785 1.00 96.00 81 CYS A CA 1
ATOM 626 C C . CYS A 1 81 ? 1.522 -5.796 6.875 1.00 96.00 81 CYS A C 1
ATOM 628 O O . CYS A 1 81 ? 1.554 -6.014 5.664 1.00 96.00 81 CYS A O 1
ATOM 630 N N . LYS A 1 82 ? 2.207 -4.791 7.440 1.00 96.31 82 LYS A N 1
ATOM 631 C CA . LYS A 1 82 ? 3.157 -3.950 6.695 1.00 96.31 82 LYS A CA 1
ATOM 632 C C . LYS A 1 82 ? 4.300 -4.784 6.123 1.00 96.31 82 LYS A C 1
ATOM 634 O O . LYS A 1 82 ? 4.548 -4.707 4.928 1.00 96.31 82 LYS A O 1
ATOM 639 N N . LYS A 1 83 ? 4.921 -5.659 6.923 1.00 95.88 83 LYS A N 1
ATOM 640 C CA . LYS A 1 83 ? 5.981 -6.577 6.464 1.00 95.88 83 LYS A CA 1
ATOM 641 C C . LYS A 1 83 ? 5.517 -7.467 5.311 1.00 95.88 83 LYS A C 1
ATOM 643 O O . LYS A 1 83 ? 6.249 -7.641 4.340 1.00 95.88 83 LYS A O 1
ATOM 648 N N . ALA A 1 84 ? 4.282 -7.973 5.357 1.00 95.31 84 ALA A N 1
ATOM 649 C CA . ALA A 1 84 ? 3.710 -8.746 4.250 1.00 95.31 84 ALA A CA 1
ATOM 650 C C . ALA A 1 84 ? 3.614 -7.939 2.935 1.00 95.31 84 ALA A C 1
ATOM 652 O O . ALA A 1 84 ? 3.764 -8.508 1.852 1.00 95.31 84 ALA A O 1
ATOM 653 N N . LEU A 1 85 ? 3.404 -6.623 3.036 1.00 95.50 85 LEU A N 1
ATOM 654 C CA . LEU A 1 85 ? 3.420 -5.645 1.941 1.00 95.50 85 LEU A CA 1
ATOM 655 C C . LEU A 1 85 ? 4.812 -5.051 1.646 1.00 95.50 85 LEU A C 1
ATOM 657 O O . LEU A 1 85 ? 4.942 -4.234 0.745 1.00 95.50 85 LEU A O 1
ATOM 661 N N . GLN A 1 86 ? 5.854 -5.440 2.375 1.00 95.00 86 GLN A N 1
ATOM 662 C CA . GLN A 1 86 ? 7.245 -5.114 2.039 1.00 95.00 86 GLN A CA 1
ATOM 663 C C . GLN A 1 86 ? 7.933 -6.282 1.314 1.00 95.00 86 GLN A C 1
ATOM 665 O O . GLN A 1 86 ? 8.960 -6.103 0.661 1.00 95.00 86 GLN A O 1
ATOM 670 N N . CYS A 1 87 ? 7.351 -7.486 1.372 1.00 93.06 87 CYS A N 1
ATOM 671 C CA . CYS A 1 87 ? 7.774 -8.661 0.609 1.00 93.06 87 CYS A CA 1
ATOM 672 C C . CYS A 1 87 ? 7.379 -8.562 -0.874 1.00 93.06 87 CYS A C 1
ATOM 674 O O . CYS A 1 87 ? 6.580 -9.364 -1.382 1.00 93.06 87 CYS A O 1
ATOM 676 N N . TRP A 1 88 ? 7.960 -7.591 -1.574 1.00 94.38 88 TRP A N 1
ATOM 677 C CA . TRP A 1 88 ? 7.582 -7.266 -2.938 1.00 94.38 88 TRP A CA 1
ATOM 678 C C . TRP A 1 88 ? 7.878 -8.384 -3.943 1.00 94.38 88 TRP A C 1
ATOM 680 O O . TRP A 1 88 ? 8.728 -9.258 -3.752 1.00 94.38 88 TRP A O 1
ATOM 690 N N . LYS A 1 89 ? 7.126 -8.370 -5.044 1.00 94.50 89 LYS A N 1
ATOM 691 C CA . LYS A 1 89 ? 7.185 -9.346 -6.134 1.00 94.50 89 LYS A CA 1
ATOM 692 C C . LYS A 1 89 ? 7.415 -8.637 -7.457 1.00 94.50 89 LYS A C 1
ATOM 694 O O . LYS A 1 89 ? 6.831 -7.590 -7.714 1.00 94.50 89 LYS A O 1
ATOM 699 N N . ARG A 1 90 ? 8.233 -9.248 -8.312 1.00 94.38 90 ARG A N 1
ATOM 700 C CA . ARG A 1 90 ? 8.462 -8.831 -9.698 1.00 94.38 90 ARG A CA 1
ATOM 701 C C . ARG A 1 90 ? 7.936 -9.906 -10.631 1.00 94.38 90 ARG A C 1
ATOM 703 O O . ARG A 1 90 ? 8.222 -11.084 -10.432 1.00 94.38 90 ARG A O 1
ATOM 710 N N . ALA A 1 91 ? 7.208 -9.497 -11.660 1.00 91.81 91 ALA A N 1
ATOM 711 C CA . ALA A 1 91 ? 6.759 -10.382 -12.725 1.00 91.81 91 ALA A CA 1
ATOM 712 C C . ALA A 1 91 ? 6.919 -9.686 -14.082 1.00 91.81 91 ALA A C 1
ATOM 714 O O . ALA A 1 91 ? 6.729 -8.473 -14.156 1.00 91.81 91 ALA A O 1
ATOM 715 N N . PRO A 1 92 ? 7.256 -10.410 -15.159 1.00 91.81 92 PRO A N 1
ATOM 716 C CA . PRO A 1 92 ? 7.258 -9.826 -16.493 1.00 91.81 92 PRO A CA 1
ATOM 717 C C . PRO A 1 92 ? 5.826 -9.500 -16.926 1.00 91.81 92 PRO A C 1
ATOM 719 O O . PRO A 1 92 ? 4.859 -10.131 -16.472 1.00 91.81 92 PRO A O 1
ATOM 722 N N . PHE A 1 93 ? 5.680 -8.534 -17.828 1.00 88.25 93 PHE A N 1
ATOM 723 C CA . PHE A 1 93 ? 4.440 -8.428 -18.583 1.00 88.25 93 PHE A CA 1
ATOM 724 C C . PHE A 1 93 ? 4.377 -9.551 -19.619 1.00 88.25 93 PHE A C 1
ATOM 726 O O . PHE A 1 93 ? 5.345 -9.836 -20.312 1.00 88.25 93 PHE A O 1
ATOM 733 N N . THR A 1 94 ? 3.228 -10.218 -19.719 1.00 84.19 94 THR A N 1
ATOM 734 C CA . THR A 1 94 ? 3.073 -11.395 -20.589 1.00 84.19 94 THR A CA 1
ATOM 735 C C . THR A 1 94 ? 2.732 -11.054 -22.036 1.00 84.19 94 THR A C 1
ATOM 737 O O . THR A 1 94 ? 2.840 -11.921 -22.895 1.00 84.19 94 THR A O 1
ATOM 740 N N . ARG A 1 95 ? 2.261 -9.832 -22.318 1.00 82.25 95 ARG A N 1
ATOM 741 C CA . ARG A 1 95 ? 1.727 -9.439 -23.638 1.00 82.25 95 ARG A CA 1
ATOM 742 C C . ARG A 1 95 ? 2.145 -8.038 -24.093 1.00 82.25 95 ARG A C 1
ATOM 744 O O . ARG A 1 95 ? 1.555 -7.501 -25.022 1.00 82.25 95 ARG A O 1
ATOM 751 N N . THR A 1 96 ? 3.127 -7.432 -23.434 1.00 78.44 96 THR A N 1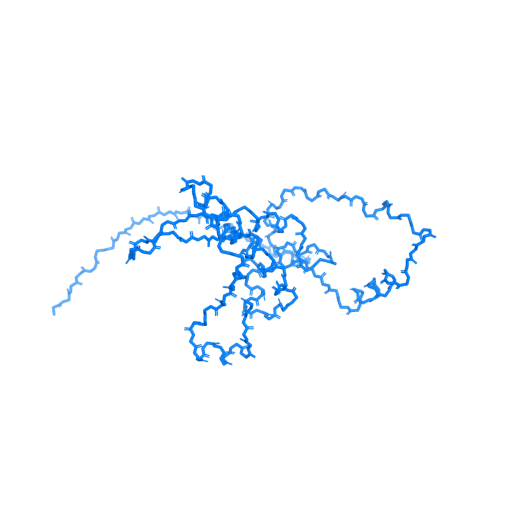
ATOM 752 C CA . THR A 1 96 ? 3.640 -6.101 -23.779 1.00 78.44 96 THR A CA 1
ATOM 753 C C . THR A 1 96 ? 5.158 -6.083 -23.650 1.00 78.44 96 THR A C 1
ATOM 755 O O . THR A 1 96 ? 5.716 -6.770 -22.799 1.00 78.44 96 THR A O 1
ATOM 758 N N . VAL A 1 97 ? 5.829 -5.264 -24.465 1.00 75.06 97 VAL A N 1
ATOM 759 C CA . VAL A 1 97 ? 7.301 -5.085 -24.462 1.00 75.06 97 VAL A CA 1
ATOM 760 C C . VAL A 1 97 ? 7.774 -4.263 -23.242 1.00 75.06 97 VAL A C 1
ATOM 762 O O . VAL A 1 97 ? 8.921 -3.844 -23.134 1.00 75.06 97 VAL A O 1
ATOM 765 N N . CYS A 1 98 ? 6.881 -4.006 -22.288 1.00 71.19 98 CYS A N 1
ATOM 766 C CA . CYS A 1 98 ? 7.071 -3.049 -21.208 1.00 71.19 98 CYS A CA 1
ATOM 767 C C . CYS A 1 98 ? 7.745 -3.682 -19.982 1.00 71.19 98 CYS A C 1
ATOM 769 O O . CYS A 1 98 ? 7.150 -3.695 -18.917 1.00 71.19 98 CYS A O 1
ATOM 771 N N . GLY A 1 99 ? 8.962 -4.213 -20.095 1.00 85.56 99 GLY A N 1
ATOM 772 C CA . GLY A 1 99 ? 9.765 -4.642 -18.937 1.00 85.56 99 GLY A CA 1
ATOM 773 C C . GLY A 1 99 ? 9.017 -5.487 -17.883 1.00 85.56 99 GLY A C 1
ATOM 774 O O . GLY A 1 99 ? 8.421 -6.523 -18.188 1.00 85.56 99 GLY A O 1
ATOM 775 N N . TYR A 1 100 ? 9.065 -5.049 -16.619 1.00 91.25 100 TYR A N 1
ATOM 776 C CA . TYR A 1 100 ? 8.511 -5.767 -15.467 1.00 91.25 100 TYR A CA 1
ATOM 777 C C . TYR A 1 100 ? 7.445 -4.956 -14.725 1.00 91.25 100 TYR A C 1
ATOM 779 O O . TYR A 1 100 ? 7.527 -3.735 -14.623 1.00 91.25 100 TYR A O 1
ATOM 787 N N . ARG A 1 101 ? 6.490 -5.665 -14.119 1.00 92.06 101 ARG A N 1
ATOM 788 C CA . ARG A 1 101 ? 5.595 -5.139 -13.083 1.00 92.06 101 ARG A CA 1
ATOM 789 C C . ARG A 1 101 ? 6.101 -5.519 -11.697 1.00 92.06 101 ARG A C 1
ATOM 791 O O . ARG A 1 101 ? 6.618 -6.622 -11.495 1.00 92.06 101 ARG A O 1
ATOM 798 N N . TYR A 1 102 ? 5.872 -4.621 -10.750 1.00 94.62 102 TYR A N 1
ATOM 799 C CA . TYR A 1 102 ? 6.235 -4.779 -9.349 1.00 94.62 102 TYR A CA 1
ATOM 800 C C . TYR A 1 102 ? 4.984 -4.668 -8.477 1.00 94.62 102 TYR A C 1
ATOM 802 O O . TYR A 1 102 ? 4.062 -3.922 -8.800 1.00 94.62 102 TYR A O 1
ATOM 810 N N . ALA A 1 103 ? 4.933 -5.439 -7.397 1.00 95.06 103 ALA A N 1
ATOM 811 C CA . ALA A 1 103 ? 3.852 -5.413 -6.418 1.00 95.06 103 ALA A CA 1
ATOM 812 C C . ALA A 1 103 ? 4.440 -5.449 -5.009 1.00 95.06 103 ALA A C 1
ATOM 814 O O . ALA A 1 103 ? 5.338 -6.247 -4.764 1.00 95.06 103 ALA A O 1
ATOM 815 N N . CYS A 1 104 ? 3.905 -4.651 -4.085 1.00 95.25 104 CYS A N 1
ATOM 816 C CA . CYS A 1 104 ? 4.345 -4.580 -2.686 1.00 95.25 104 CYS A CA 1
ATOM 817 C C . CYS A 1 104 ? 4.231 -5.935 -1.946 1.00 95.25 104 CYS A C 1
ATOM 819 O O . CYS A 1 104 ? 5.011 -6.237 -1.054 1.00 95.25 104 CYS A O 1
ATOM 821 N N . GLY A 1 105 ? 3.346 -6.839 -2.371 1.00 94.69 105 GLY A N 1
ATOM 822 C CA . GLY A 1 105 ? 3.259 -8.175 -1.783 1.00 94.69 105 GLY A CA 1
ATOM 823 C C . GLY A 1 105 ? 2.520 -9.177 -2.658 1.00 94.69 105 GLY A C 1
ATOM 824 O O . GLY A 1 105 ? 2.026 -8.854 -3.741 1.00 94.69 105 GLY A O 1
ATOM 825 N N . SER A 1 106 ? 2.424 -10.415 -2.173 1.00 94.88 106 SER A N 1
ATOM 826 C CA . SER A 1 106 ? 1.532 -11.416 -2.765 1.00 94.88 106 SER A CA 1
ATOM 827 C C . SER A 1 106 ? 0.080 -11.049 -2.471 1.00 94.88 106 SER A C 1
ATOM 829 O O . SER A 1 106 ? -0.269 -10.786 -1.322 1.00 94.88 106 SER A O 1
ATOM 831 N N . TYR A 1 107 ? -0.781 -11.069 -3.491 1.00 94.94 107 TYR A N 1
ATOM 832 C CA . TYR A 1 107 ? -2.209 -10.788 -3.342 1.00 94.94 107 TYR A CA 1
ATOM 833 C C . TYR A 1 107 ? -2.946 -11.971 -2.692 1.00 94.94 107 TYR A C 1
ATOM 835 O O . TYR A 1 107 ? -3.681 -12.721 -3.332 1.00 94.94 107 TYR A O 1
ATOM 843 N N . SER A 1 108 ? -2.718 -12.160 -1.397 1.00 91.75 108 SER A N 1
ATOM 844 C CA . SER A 1 108 ? -3.276 -13.246 -0.593 1.00 91.75 108 SER A CA 1
ATOM 845 C C . SER A 1 108 ? -3.580 -12.770 0.826 1.00 91.75 108 SER A C 1
ATOM 847 O O . SER A 1 108 ? -3.002 -11.786 1.283 1.00 91.75 108 SER A O 1
ATOM 849 N N . THR A 1 109 ? -4.487 -13.475 1.509 1.00 93.25 109 THR A N 1
ATOM 850 C CA . THR A 1 109 ? -4.735 -13.344 2.958 1.00 93.25 109 THR A CA 1
ATOM 851 C C . THR A 1 109 ? -4.874 -11.884 3.428 1.00 93.25 109 THR A C 1
ATOM 853 O O . THR A 1 109 ? -5.803 -11.199 2.994 1.00 93.25 109 THR A O 1
ATOM 856 N N . VAL A 1 110 ? -3.956 -11.407 4.274 1.00 96.12 110 VAL A N 1
ATOM 857 C CA . VAL A 1 110 ? -3.970 -10.075 4.898 1.00 96.12 110 VAL A CA 1
ATOM 858 C C . VAL A 1 110 ? -3.768 -8.951 3.882 1.00 96.12 110 VAL A C 1
ATOM 860 O O . VAL A 1 110 ? -4.385 -7.900 4.004 1.00 96.12 110 VAL A O 1
ATOM 863 N N . VAL A 1 111 ? -2.974 -9.193 2.834 1.00 95.62 111 VAL A N 1
ATOM 864 C CA . VAL A 1 111 ? -2.721 -8.221 1.758 1.00 95.62 111 VAL A CA 1
ATOM 865 C C . VAL A 1 111 ? -3.964 -8.057 0.892 1.00 95.62 111 VAL A C 1
ATOM 867 O O . VAL A 1 111 ? -4.375 -6.947 0.569 1.00 95.62 111 VAL A O 1
ATOM 870 N N . ARG A 1 112 ? -4.606 -9.175 0.530 1.00 96.06 112 ARG A N 1
ATOM 871 C CA . ARG A 1 112 ? -5.868 -9.134 -0.220 1.00 96.06 112 ARG A CA 1
ATOM 872 C C . ARG A 1 112 ? -6.936 -8.383 0.570 1.00 96.06 112 ARG A C 1
ATOM 874 O O . ARG A 1 112 ? -7.633 -7.554 -0.006 1.00 96.06 112 ARG A O 1
ATOM 881 N N . ARG A 1 113 ? -7.069 -8.684 1.862 1.00 96.50 113 ARG A N 1
ATOM 882 C CA . ARG A 1 113 ? -8.076 -8.065 2.722 1.00 96.50 113 ARG A CA 1
ATOM 883 C C . ARG A 1 113 ? -7.861 -6.561 2.869 1.00 96.50 113 ARG A C 1
ATOM 885 O O . ARG A 1 113 ? -8.804 -5.815 2.622 1.00 96.50 113 ARG A O 1
ATOM 892 N N . SER A 1 114 ? -6.638 -6.126 3.178 1.00 96.12 114 SER A N 1
ATOM 893 C CA . SER A 1 114 ? -6.335 -4.701 3.347 1.00 96.12 114 SER A CA 1
ATOM 894 C C . SER A 1 114 ? -6.595 -3.910 2.066 1.00 96.12 114 SER A C 1
ATOM 896 O O . SER A 1 114 ? -7.201 -2.843 2.114 1.00 96.12 114 SER A O 1
ATOM 898 N N . ILE A 1 115 ? -6.236 -4.467 0.903 1.00 94.50 115 ILE A N 1
ATOM 899 C CA . ILE A 1 115 ? -6.520 -3.846 -0.395 1.00 94.50 115 ILE A CA 1
ATOM 900 C C . ILE A 1 115 ? -8.025 -3.757 -0.653 1.00 94.50 115 ILE A C 1
ATOM 902 O O . ILE A 1 115 ? -8.470 -2.740 -1.168 1.00 94.50 115 ILE A O 1
ATOM 906 N N . LEU A 1 116 ? -8.816 -4.786 -0.335 1.00 93.12 116 LEU A N 1
ATOM 907 C CA . LEU A 1 116 ? -10.268 -4.752 -0.551 1.00 93.12 116 LEU A CA 1
ATOM 908 C C . LEU A 1 116 ? -10.963 -3.755 0.384 1.00 93.12 116 LEU A C 1
ATOM 910 O O . LEU A 1 116 ? -11.805 -2.990 -0.080 1.00 93.12 116 LEU A O 1
ATOM 914 N N . LEU A 1 117 ? -10.579 -3.701 1.663 1.00 92.75 117 LEU A N 1
ATOM 915 C CA . LEU A 1 117 ? -11.108 -2.707 2.604 1.00 92.75 117 LEU A CA 1
ATOM 916 C C . LEU A 1 117 ? -10.801 -1.283 2.142 1.00 92.75 117 LEU A C 1
ATOM 918 O O . LEU A 1 117 ? -11.694 -0.443 2.040 1.00 92.75 117 LEU A O 1
ATOM 922 N N . TRP A 1 118 ? -9.553 -1.035 1.759 1.00 92.31 118 TRP A N 1
ATOM 923 C CA . TRP A 1 118 ? -9.162 0.242 1.188 1.00 92.31 118 TRP A CA 1
ATOM 924 C C . TRP A 1 118 ? -9.898 0.547 -0.112 1.00 92.31 118 TRP A C 1
ATOM 926 O O . TRP A 1 118 ? -10.403 1.647 -0.279 1.00 92.31 118 TRP A O 1
ATOM 936 N N . LYS A 1 119 ? -9.964 -0.393 -1.057 1.00 86.56 119 LYS A N 1
ATOM 937 C CA . LYS A 1 119 ? -10.418 -0.132 -2.427 1.00 86.56 119 LYS A CA 1
ATOM 938 C C . LYS A 1 119 ? -11.940 -0.062 -2.556 1.00 86.56 119 LYS A C 1
ATOM 940 O O . LYS A 1 119 ? -12.434 0.778 -3.310 1.00 86.56 119 LYS A O 1
ATOM 945 N N . ASP A 1 120 ? -12.647 -0.954 -1.873 1.00 87.75 120 ASP A N 1
ATOM 946 C CA . ASP A 1 120 ? -14.078 -1.191 -2.068 1.00 87.75 120 ASP A CA 1
ATOM 947 C C . ASP A 1 120 ? -14.907 -0.806 -0.825 1.00 87.75 120 ASP A C 1
ATOM 949 O O . ASP A 1 120 ? -16.097 -0.536 -0.960 1.00 87.75 120 ASP A O 1
ATOM 953 N N . HIS A 1 121 ? -14.283 -0.683 0.357 1.00 87.50 121 HIS A N 1
ATOM 954 C CA . HIS A 1 121 ? -14.943 -0.253 1.603 1.00 87.50 121 HIS A CA 1
ATOM 955 C C . HIS A 1 121 ? -14.466 1.105 2.135 1.00 87.50 121 HIS A C 1
ATOM 957 O O . HIS A 1 121 ? -14.706 1.432 3.293 1.00 87.50 121 HIS A O 1
ATOM 963 N N . PHE A 1 122 ? -13.829 1.920 1.289 1.00 86.06 122 PHE A N 1
ATOM 964 C CA . PHE A 1 122 ? -13.482 3.311 1.611 1.00 86.06 122 PHE A CA 1
ATOM 965 C C . PHE A 1 122 ? -12.594 3.487 2.842 1.00 86.06 122 PHE A C 1
ATOM 967 O O . PHE A 1 122 ? -12.665 4.517 3.508 1.00 86.06 122 PHE A O 1
ATOM 974 N N . ASP A 1 123 ? -11.719 2.522 3.121 1.00 90.12 123 ASP A N 1
ATOM 975 C CA . ASP A 1 123 ? -10.801 2.637 4.246 1.00 90.12 123 ASP A CA 1
ATOM 976 C C . ASP A 1 123 ? -9.638 3.608 3.951 1.00 90.12 123 ASP A C 1
ATOM 978 O O . ASP A 1 123 ? -8.499 3.210 3.702 1.00 90.12 123 ASP A O 1
ATOM 982 N N . ILE A 1 124 ? -9.951 4.907 3.954 1.00 90.50 124 ILE A N 1
ATOM 983 C CA . ILE A 1 124 ? -9.049 6.018 3.611 1.00 90.50 124 ILE A CA 1
ATOM 984 C C . ILE A 1 124 ? -7.834 6.117 4.532 1.00 90.50 124 ILE A C 1
ATOM 986 O O . ILE A 1 124 ? -6.812 6.667 4.144 1.00 90.50 124 ILE A O 1
ATOM 990 N N . ALA A 1 125 ? -7.895 5.555 5.739 1.00 91.12 125 ALA A N 1
ATOM 991 C CA . ALA A 1 125 ? -6.757 5.581 6.651 1.00 91.12 125 ALA A CA 1
ATOM 992 C C . ALA A 1 125 ? -5.555 4.794 6.088 1.00 91.12 125 ALA A C 1
ATOM 994 O O . ALA A 1 125 ? -4.410 5.082 6.436 1.00 91.12 125 ALA A O 1
ATOM 995 N N . CYS A 1 126 ? -5.799 3.844 5.175 1.00 93.44 126 CYS A N 1
ATOM 996 C CA . CYS A 1 126 ? -4.750 3.102 4.480 1.00 93.44 126 CYS A CA 1
ATOM 997 C C . CYS A 1 126 ? -4.020 3.920 3.397 1.00 93.44 126 CYS A C 1
ATOM 999 O O . CYS A 1 126 ? -2.946 3.493 2.979 1.00 93.44 126 CYS A O 1
ATOM 1001 N N . ASP A 1 127 ? -4.544 5.075 2.963 1.00 92.81 127 ASP A N 1
ATOM 1002 C CA . ASP A 1 127 ? -3.982 5.881 1.866 1.00 92.81 127 ASP A CA 1
ATOM 1003 C C . ASP A 1 127 ? -2.501 6.214 2.095 1.00 92.81 127 ASP A C 1
ATOM 1005 O O . ASP A 1 127 ? -1.650 5.893 1.266 1.00 92.81 127 ASP A O 1
ATOM 1009 N N . LYS A 1 128 ? -2.179 6.793 3.258 1.00 92.81 128 LYS A N 1
ATOM 1010 C CA . LYS A 1 128 ? -0.803 7.170 3.608 1.00 92.81 128 LYS A CA 1
ATOM 1011 C C . LYS A 1 128 ? 0.130 5.958 3.628 1.00 92.81 128 LYS A C 1
ATOM 1013 O O . LYS A 1 128 ? 1.213 6.007 3.059 1.00 92.81 128 LYS A O 1
ATOM 1018 N N . ILE A 1 129 ? -0.312 4.865 4.247 1.00 95.38 129 ILE A N 1
ATOM 1019 C CA . ILE A 1 129 ? 0.497 3.651 4.407 1.00 95.38 129 ILE A CA 1
ATOM 1020 C C . ILE A 1 129 ? 0.776 3.005 3.048 1.00 95.38 129 ILE A C 1
ATOM 1022 O O . ILE A 1 129 ? 1.896 2.580 2.784 1.00 95.38 129 ILE A O 1
ATOM 1026 N N . PHE A 1 130 ? -0.223 2.929 2.168 1.00 95.06 130 PHE A N 1
ATOM 1027 C CA . PHE A 1 130 ? -0.026 2.400 0.820 1.00 95.06 130 PHE A CA 1
ATOM 1028 C C . PHE A 1 130 ? 0.842 3.316 -0.039 1.00 95.06 130 PHE A C 1
ATOM 1030 O O . PHE A 1 130 ? 1.686 2.805 -0.770 1.00 95.06 130 PHE A O 1
ATOM 1037 N N . GLY A 1 131 ? 0.699 4.637 0.094 1.00 93.88 131 GLY A N 1
ATOM 1038 C CA . GLY A 1 131 ? 1.586 5.602 -0.553 1.00 93.88 131 GLY A CA 1
ATOM 1039 C C . GLY A 1 131 ? 3.050 5.411 -0.146 1.00 93.88 131 GLY A C 1
ATOM 1040 O O . GLY A 1 131 ? 3.909 5.294 -1.016 1.00 93.88 131 GLY A O 1
ATOM 1041 N N . GLU A 1 132 ? 3.324 5.293 1.156 1.00 94.50 132 GLU A N 1
ATOM 1042 C CA . GLU A 1 132 ? 4.666 5.017 1.696 1.00 94.50 132 GLU A CA 1
ATOM 1043 C C . GLU A 1 132 ? 5.225 3.689 1.162 1.00 94.50 132 GLU A C 1
ATOM 1045 O O . GLU A 1 132 ? 6.316 3.661 0.603 1.00 94.50 132 GLU A O 1
ATOM 1050 N N . LEU A 1 133 ? 4.447 2.602 1.219 1.00 95.75 133 LEU A N 1
ATOM 1051 C CA . LEU A 1 133 ? 4.877 1.282 0.735 1.00 95.75 133 LEU A CA 1
ATOM 1052 C C . LEU A 1 133 ? 5.173 1.251 -0.774 1.00 95.75 133 LEU A C 1
ATOM 1054 O O . LEU A 1 133 ? 6.069 0.528 -1.218 1.00 95.75 133 LEU A O 1
ATOM 1058 N N . ILE A 1 134 ? 4.408 1.995 -1.577 1.00 95.31 134 ILE A N 1
ATOM 1059 C CA . ILE A 1 134 ? 4.663 2.135 -3.016 1.00 95.31 134 ILE A CA 1
ATOM 1060 C C . ILE A 1 134 ? 5.907 2.998 -3.245 1.00 95.31 134 ILE A C 1
ATOM 1062 O O . ILE A 1 134 ? 6.736 2.637 -4.079 1.00 95.31 134 ILE A O 1
ATOM 1066 N N . GLY A 1 135 ? 6.056 4.101 -2.507 1.00 94.12 135 GLY A N 1
ATOM 1067 C CA . GLY A 1 135 ? 7.233 4.967 -2.561 1.00 94.12 135 GLY A CA 1
ATOM 1068 C C . GLY A 1 135 ? 8.520 4.203 -2.254 1.00 94.12 135 GLY A C 1
ATOM 1069 O O . GLY A 1 135 ? 9.445 4.215 -3.065 1.00 94.12 135 GLY A O 1
ATOM 1070 N N . ASP A 1 136 ? 8.534 3.450 -1.154 1.00 94.50 136 ASP A N 1
ATOM 1071 C CA . ASP A 1 136 ? 9.653 2.594 -0.752 1.00 94.50 136 ASP A CA 1
ATOM 1072 C C . ASP A 1 136 ? 9.999 1.573 -1.842 1.00 94.50 136 ASP A C 1
ATOM 1074 O O . ASP A 1 136 ? 11.165 1.392 -2.198 1.00 94.50 136 ASP A O 1
ATOM 1078 N N . LEU A 1 137 ? 8.984 0.931 -2.433 1.00 95.62 137 LEU A N 1
ATOM 1079 C CA . LEU A 1 137 ? 9.181 -0.018 -3.528 1.00 95.62 137 LEU A CA 1
ATOM 1080 C C . LEU A 1 137 ? 9.798 0.652 -4.763 1.00 95.62 137 LEU A C 1
ATOM 1082 O O . LEU A 1 137 ? 10.689 0.078 -5.389 1.00 95.62 137 LEU A O 1
ATOM 1086 N N . VAL A 1 138 ? 9.331 1.845 -5.133 1.00 94.12 138 VAL A N 1
ATOM 1087 C CA . VAL A 1 138 ? 9.860 2.598 -6.279 1.00 94.12 138 VAL A CA 1
ATOM 1088 C C . VAL A 1 138 ? 11.330 2.947 -6.054 1.00 94.12 138 VAL A C 1
ATOM 1090 O O . VAL A 1 138 ? 12.153 2.669 -6.929 1.00 94.12 138 VAL A O 1
ATOM 1093 N N . VAL A 1 139 ? 11.678 3.472 -4.876 1.00 92.38 139 VAL A N 1
ATOM 1094 C CA . VAL A 1 139 ? 13.065 3.798 -4.508 1.00 92.38 139 VAL A CA 1
ATOM 1095 C C . VAL A 1 139 ? 13.949 2.552 -4.547 1.00 92.38 139 VAL A C 1
ATOM 1097 O O . VAL A 1 139 ? 15.027 2.586 -5.142 1.00 92.38 139 VAL A O 1
ATOM 1100 N N . GLU A 1 140 ? 13.490 1.435 -3.984 1.00 92.81 140 GLU A N 1
ATOM 1101 C CA . GLU A 1 140 ? 14.223 0.165 -3.953 1.00 92.81 140 GLU A CA 1
ATOM 1102 C C . GLU A 1 140 ? 14.487 -0.384 -5.367 1.00 92.81 140 GLU A C 1
ATOM 1104 O O . GLU A 1 140 ? 15.604 -0.797 -5.698 1.00 92.81 140 GLU A O 1
ATOM 1109 N N . VAL A 1 141 ? 13.469 -0.377 -6.234 1.00 92.75 141 VAL A N 1
ATOM 1110 C CA . VAL A 1 141 ? 13.570 -0.882 -7.612 1.00 92.75 141 VAL A CA 1
ATOM 1111 C C . VAL A 1 141 ? 14.502 -0.014 -8.448 1.00 92.75 141 VAL A C 1
ATOM 1113 O O . VAL A 1 141 ? 15.371 -0.544 -9.144 1.00 92.75 141 VAL A O 1
ATOM 1116 N N . ILE A 1 142 ? 14.347 1.306 -8.364 1.00 90.75 142 ILE A N 1
ATOM 1117 C CA . ILE A 1 142 ? 15.175 2.258 -9.100 1.00 90.75 142 ILE A CA 1
ATOM 1118 C C . ILE A 1 142 ? 16.624 2.175 -8.622 1.00 90.75 142 ILE A C 1
ATOM 1120 O O . ILE A 1 142 ? 17.522 2.024 -9.443 1.00 90.75 142 ILE A O 1
ATOM 1124 N N . SER A 1 143 ? 16.866 2.161 -7.310 1.00 89.81 143 SER A N 1
ATOM 1125 C CA . SER A 1 143 ? 18.218 2.040 -6.750 1.00 89.81 143 SER A CA 1
ATOM 1126 C C . SER A 1 143 ? 18.918 0.762 -7.220 1.00 89.81 143 SER A C 1
ATOM 1128 O O . SER A 1 143 ? 20.088 0.793 -7.602 1.00 89.81 143 SER A O 1
ATOM 1130 N N . LYS A 1 144 ? 18.205 -0.372 -7.262 1.00 90.56 144 LYS A N 1
ATOM 1131 C CA . LYS A 1 144 ? 18.730 -1.633 -7.814 1.00 90.56 144 LYS A CA 1
ATOM 1132 C C . LYS A 1 144 ? 19.027 -1.544 -9.310 1.00 90.56 144 LYS A C 1
ATOM 1134 O O . LYS A 1 144 ? 20.039 -2.083 -9.766 1.00 90.56 144 LYS A O 1
ATOM 1139 N N . PHE A 1 145 ? 18.169 -0.877 -10.075 1.00 89.50 145 PHE A N 1
ATOM 1140 C CA . PHE A 1 145 ? 18.380 -0.662 -11.505 1.00 89.50 145 PHE A CA 1
ATOM 1141 C C . PHE A 1 145 ? 19.626 0.194 -11.770 1.00 89.50 145 PHE A C 1
ATOM 1143 O O . PHE A 1 145 ? 20.485 -0.212 -12.551 1.00 89.50 145 PHE A O 1
ATOM 1150 N N . LEU A 1 146 ? 19.781 1.309 -11.054 1.00 89.62 146 LEU A N 1
ATOM 1151 C CA . LEU A 1 146 ? 20.932 2.205 -11.190 1.00 89.62 146 LEU A CA 1
ATOM 1152 C C . LEU A 1 146 ? 22.252 1.504 -10.856 1.00 89.62 146 LEU A C 1
ATOM 1154 O O . LEU A 1 146 ? 23.204 1.550 -11.633 1.00 89.62 146 LEU A O 1
ATOM 1158 N N . ARG A 1 147 ? 22.280 0.765 -9.738 1.00 88.44 147 ARG A N 1
ATOM 1159 C CA . ARG A 1 147 ? 23.457 -0.005 -9.302 1.00 88.44 147 ARG A CA 1
ATOM 1160 C C . ARG A 1 147 ? 23.872 -1.084 -10.299 1.00 88.44 147 ARG A C 1
ATOM 1162 O O . ARG A 1 147 ? 25.055 -1.383 -10.395 1.00 88.44 147 ARG A O 1
ATOM 1169 N N . SER A 1 148 ? 22.921 -1.679 -11.020 1.00 90.00 148 SER A N 1
ATOM 1170 C CA . SER A 1 148 ? 23.212 -2.737 -12.000 1.00 90.00 148 SER A CA 1
ATOM 1171 C C . SER A 1 148 ? 23.672 -2.211 -13.361 1.00 90.00 148 SER A C 1
ATOM 1173 O O . SER A 1 148 ? 24.305 -2.961 -14.095 1.00 90.00 148 SER A O 1
ATOM 1175 N N . HIS A 1 149 ? 23.398 -0.943 -13.687 1.00 86.81 149 HIS A N 1
ATOM 1176 C CA . HIS A 1 149 ? 23.718 -0.344 -14.991 1.00 86.81 149 HIS A CA 1
ATOM 1177 C C . HIS A 1 149 ? 24.737 0.804 -14.903 1.00 86.81 149 HIS A C 1
ATOM 1179 O O . HIS A 1 149 ? 24.975 1.482 -15.899 1.00 86.81 149 HIS A O 1
ATOM 1185 N N . SER A 1 150 ? 25.344 1.025 -13.729 1.00 83.56 150 SER A N 1
ATOM 1186 C CA . SER A 1 150 ? 26.327 2.091 -13.474 1.00 83.56 150 SER A CA 1
ATOM 1187 C C . SER A 1 150 ? 25.853 3.485 -13.919 1.00 83.56 150 SER A C 1
ATOM 1189 O O . SER A 1 150 ? 26.640 4.295 -14.409 1.00 83.56 150 SER A O 1
ATOM 1191 N N . CYS A 1 151 ? 24.557 3.762 -13.764 1.00 82.12 151 CYS A N 1
ATOM 1192 C CA . CYS A 1 151 ? 23.942 5.035 -14.124 1.00 82.12 151 CYS A CA 1
ATOM 1193 C C . CYS A 1 151 ? 23.560 5.849 -12.882 1.00 82.12 151 CYS A C 1
ATOM 1195 O O . CYS A 1 151 ? 23.378 5.311 -11.789 1.00 82.12 151 CYS A O 1
ATOM 1197 N N . TYR A 1 152 ? 23.451 7.165 -13.058 1.00 79.50 152 TYR A N 1
ATOM 1198 C CA . TYR A 1 152 ? 23.059 8.106 -12.014 1.00 79.50 152 TYR A CA 1
ATOM 1199 C C . TYR A 1 152 ? 21.636 8.608 -12.253 1.00 79.50 152 TYR A C 1
ATOM 1201 O O . TYR A 1 152 ? 21.170 8.693 -13.392 1.00 79.50 152 TYR A O 1
ATOM 1209 N N . ILE A 1 153 ? 20.941 8.935 -11.166 1.00 75.75 153 ILE A N 1
ATOM 1210 C CA . ILE A 1 153 ? 19.634 9.581 -11.233 1.00 75.75 153 ILE A CA 1
ATOM 1211 C C . ILE A 1 153 ? 19.823 11.094 -11.243 1.00 75.75 153 ILE A C 1
ATOM 1213 O O . ILE A 1 153 ? 20.714 11.625 -10.584 1.00 75.75 153 ILE A O 1
ATOM 1217 N N . SER A 1 154 ? 18.993 11.783 -12.018 1.00 77.69 154 SER A N 1
ATOM 1218 C CA . SER A 1 154 ? 18.876 13.236 -11.938 1.00 77.69 154 SER A CA 1
ATOM 1219 C C . SER A 1 154 ? 18.351 13.634 -10.555 1.00 77.69 154 SER A C 1
ATOM 1221 O O . SER A 1 154 ? 17.483 12.952 -10.028 1.00 77.69 154 SER A O 1
ATOM 1223 N N . GLU A 1 155 ? 18.796 14.763 -9.999 1.00 80.50 155 GLU A N 1
ATOM 1224 C CA . GLU A 1 155 ? 18.312 15.290 -8.704 1.00 80.50 155 GLU A CA 1
ATOM 1225 C C . GLU A 1 155 ? 16.815 15.668 -8.691 1.00 80.50 155 GLU A C 1
ATOM 1227 O O . GLU A 1 155 ? 16.277 16.109 -7.677 1.00 80.50 155 GLU A O 1
ATOM 1232 N N . ASN A 1 156 ? 16.119 15.488 -9.814 1.00 84.62 156 ASN A N 1
ATOM 1233 C CA . ASN A 1 156 ? 14.697 15.746 -9.923 1.00 84.62 156 ASN A CA 1
ATOM 1234 C C . ASN A 1 156 ? 13.859 14.735 -9.115 1.00 84.62 156 ASN A C 1
ATOM 1236 O O . ASN A 1 156 ? 14.136 13.531 -9.132 1.00 84.62 156 ASN A O 1
ATOM 1240 N N . PRO A 1 157 ? 12.774 15.193 -8.465 1.00 86.44 157 PRO A N 1
ATOM 1241 C CA . PRO A 1 157 ? 11.878 14.313 -7.728 1.00 86.44 157 PRO A CA 1
ATOM 1242 C C . PRO A 1 157 ? 11.154 13.332 -8.661 1.00 86.44 157 PRO A C 1
ATOM 1244 O O . PRO A 1 157 ? 10.702 13.688 -9.751 1.00 86.44 157 PRO A O 1
ATOM 1247 N N . ILE A 1 158 ? 10.993 12.089 -8.200 1.00 86.31 158 ILE A N 1
ATOM 1248 C CA . ILE A 1 158 ? 10.188 11.071 -8.884 1.00 86.31 158 ILE A CA 1
ATOM 1249 C C . ILE A 1 158 ? 8.736 11.201 -8.424 1.00 86.31 158 ILE A C 1
ATOM 1251 O O . ILE A 1 158 ? 8.433 11.026 -7.244 1.00 86.31 158 ILE A O 1
ATOM 1255 N N . PHE A 1 159 ? 7.827 11.448 -9.366 1.00 89.69 159 PHE A N 1
ATOM 1256 C CA . PHE A 1 159 ? 6.392 11.469 -9.095 1.00 89.69 159 PHE A CA 1
ATOM 1257 C C . PHE A 1 159 ? 5.755 10.112 -9.388 1.00 89.69 159 PHE A C 1
ATOM 1259 O O . PHE A 1 159 ? 5.818 9.604 -10.508 1.00 89.69 159 PHE A O 1
ATOM 1266 N N . VAL A 1 160 ? 5.085 9.551 -8.382 1.00 87.38 160 VAL A N 1
ATOM 1267 C CA . VAL A 1 160 ? 4.231 8.372 -8.534 1.00 87.38 160 VAL A CA 1
ATOM 1268 C C . VAL A 1 160 ? 2.801 8.855 -8.737 1.00 87.38 160 VAL A C 1
ATOM 1270 O O . VAL A 1 160 ? 2.245 9.529 -7.875 1.00 87.38 160 VAL A O 1
ATOM 1273 N N . ILE A 1 161 ? 2.220 8.541 -9.896 1.00 86.31 161 ILE A N 1
ATOM 1274 C CA . ILE A 1 161 ? 0.871 8.985 -10.259 1.00 86.31 161 ILE A CA 1
ATOM 1275 C C . ILE A 1 161 ? -0.050 7.763 -10.347 1.00 86.31 161 ILE A C 1
ATOM 1277 O O . ILE A 1 161 ? 0.196 6.879 -11.177 1.00 86.31 161 ILE A O 1
ATOM 1281 N N . PRO A 1 162 ? -1.136 7.703 -9.556 1.00 81.31 162 PRO A N 1
ATOM 1282 C CA . PRO A 1 162 ? -2.129 6.649 -9.688 1.00 81.31 162 PRO A CA 1
ATOM 1283 C C . PRO A 1 162 ? -2.842 6.768 -11.036 1.00 81.31 162 PRO A C 1
ATOM 1285 O O . PRO A 1 162 ? -3.429 7.799 -11.374 1.00 81.31 162 PRO A O 1
ATOM 1288 N N . VAL A 1 163 ? -2.823 5.688 -11.817 1.00 82.00 163 VAL A N 1
ATOM 1289 C CA . VAL A 1 163 ? -3.497 5.653 -13.120 1.00 82.00 163 VAL A CA 1
ATOM 1290 C C . VAL A 1 163 ? -4.972 5.279 -12.919 1.00 82.00 163 VAL A C 1
ATOM 1292 O O . VAL A 1 163 ? -5.269 4.167 -12.467 1.00 82.00 163 VAL A O 1
ATOM 1295 N N . PRO A 1 164 ? -5.935 6.161 -13.251 1.00 68.69 164 PRO A N 1
ATOM 1296 C CA . PRO A 1 164 ? -7.349 5.857 -13.082 1.00 68.69 164 PRO A CA 1
ATOM 1297 C C . PRO A 1 164 ? -7.817 4.794 -14.085 1.00 68.69 164 PRO A C 1
ATOM 1299 O O . PRO A 1 164 ? -7.462 4.817 -15.260 1.00 68.69 164 PRO A O 1
ATOM 1302 N N . SER A 1 165 ? -8.691 3.889 -13.634 1.00 69.75 165 SER A N 1
ATOM 1303 C CA . SER A 1 165 ? -9.250 2.808 -14.468 1.00 69.75 165 SER A CA 1
ATOM 1304 C C . SER A 1 165 ? -10.341 3.269 -15.449 1.00 69.75 165 SER A C 1
ATOM 1306 O O . SER A 1 165 ? -10.606 2.574 -16.423 1.00 69.75 165 SER A O 1
ATOM 1308 N N . SER A 1 166 ? -10.994 4.411 -15.196 1.00 82.06 166 SER A N 1
ATOM 1309 C CA . SER A 1 166 ? -11.848 5.187 -16.120 1.00 82.06 166 SER A CA 1
ATOM 1310 C C . SER A 1 166 ? -12.562 6.309 -15.352 1.00 82.06 166 SER A C 1
ATOM 1312 O O . SER A 1 166 ? -12.750 6.206 -14.138 1.00 82.06 166 SER A O 1
ATOM 1314 N N . LYS A 1 167 ? -13.061 7.345 -16.049 1.00 81.69 167 LYS A N 1
ATOM 1315 C CA . LYS A 1 167 ? -13.901 8.393 -15.426 1.00 81.69 167 LYS A CA 1
ATOM 1316 C C . LYS A 1 167 ? -15.152 7.815 -14.742 1.00 81.69 167 LYS A C 1
ATOM 1318 O O . LYS A 1 167 ? -15.543 8.300 -13.686 1.00 81.69 167 LYS A O 1
ATOM 1323 N N . TYR A 1 168 ? -15.772 6.783 -15.324 1.00 84.62 168 TYR A N 1
ATOM 1324 C CA . TYR A 1 168 ? -16.937 6.106 -14.740 1.00 84.62 168 TYR A CA 1
ATOM 1325 C C . TYR A 1 168 ? -16.585 5.403 -13.423 1.00 84.62 168 TYR A C 1
ATOM 1327 O O . TYR A 1 168 ? -17.256 5.631 -12.422 1.00 84.62 168 TYR A O 1
ATOM 1335 N N . SER A 1 169 ? -15.493 4.629 -13.398 1.00 79.81 169 SER A N 1
ATOM 1336 C CA . SER A 1 169 ? -15.007 3.945 -12.190 1.00 79.81 169 SER A CA 1
ATOM 1337 C C . SER A 1 169 ? -14.690 4.936 -11.067 1.00 79.81 169 SER A C 1
ATOM 1339 O O . SER A 1 169 ? -15.095 4.720 -9.927 1.00 79.81 169 SER A O 1
ATOM 1341 N N . SER A 1 170 ? -14.036 6.059 -11.387 1.00 79.38 170 SER A N 1
ATOM 1342 C CA . SER A 1 170 ? -13.753 7.112 -10.403 1.00 79.38 170 SER A CA 1
ATOM 1343 C C . SER A 1 170 ? -15.024 7.764 -9.851 1.00 79.3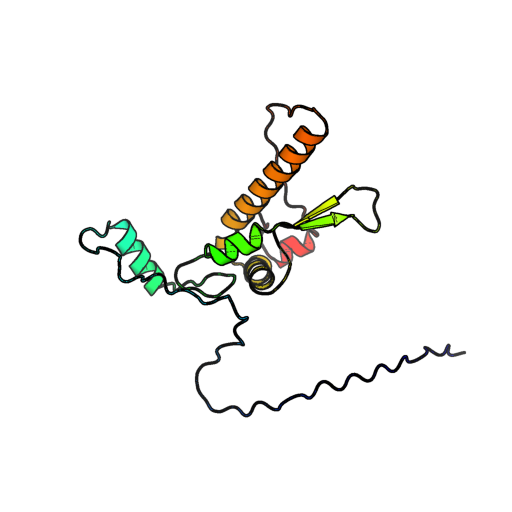8 170 SER A C 1
ATOM 1345 O O . SER A 1 170 ? -15.110 7.977 -8.647 1.00 79.38 170 SER A O 1
ATOM 1347 N N . ARG A 1 171 ? -16.027 8.048 -10.696 1.00 83.25 171 ARG A N 1
ATOM 1348 C CA . ARG A 1 171 ? -17.311 8.621 -10.249 1.00 83.25 171 ARG A CA 1
ATOM 1349 C C . ARG A 1 171 ? -18.127 7.649 -9.405 1.00 83.25 171 ARG A C 1
ATOM 1351 O O . ARG A 1 171 ? -18.657 8.060 -8.387 1.00 83.25 171 ARG A O 1
ATOM 1358 N N . HIS A 1 172 ? -18.197 6.380 -9.805 1.00 82.06 172 HIS A N 1
ATOM 1359 C CA . HIS A 1 172 ? -18.937 5.356 -9.066 1.00 82.06 172 HIS A CA 1
ATOM 1360 C C . HIS A 1 172 ? -18.354 5.126 -7.667 1.00 82.06 172 HIS A C 1
ATOM 1362 O O . HIS A 1 172 ? -19.097 4.944 -6.713 1.00 82.06 172 HIS A O 1
ATOM 1368 N N . ARG A 1 173 ? -17.021 5.187 -7.535 1.00 78.06 173 ARG A N 1
ATOM 1369 C CA . ARG A 1 173 ? -16.353 5.149 -6.228 1.00 78.06 173 ARG A CA 1
ATOM 1370 C C . ARG A 1 173 ? -16.472 6.473 -5.470 1.00 78.06 173 ARG A C 1
ATOM 1372 O O . ARG A 1 173 ? -16.393 6.474 -4.259 1.00 78.06 173 ARG A O 1
ATOM 1379 N N . GLY A 1 174 ? -16.604 7.612 -6.143 1.00 82.00 174 GLY A N 1
ATOM 1380 C CA . GLY A 1 174 ? -16.740 8.913 -5.478 1.00 82.00 174 GLY A CA 1
ATOM 1381 C C . GLY A 1 174 ? -15.445 9.486 -4.885 1.00 82.00 174 GLY A C 1
ATOM 1382 O O . GLY A 1 174 ? -15.487 10.534 -4.250 1.00 82.00 174 GLY A O 1
ATOM 1383 N N . ARG A 1 175 ? -14.281 8.858 -5.113 1.00 79.12 175 ARG A N 1
ATOM 1384 C CA . ARG A 1 175 ? -12.966 9.426 -4.759 1.00 79.12 175 ARG A CA 1
ATOM 1385 C C . ARG A 1 175 ? -11.845 8.959 -5.684 1.00 79.12 175 ARG A C 1
ATOM 1387 O O . ARG A 1 175 ? -11.964 7.954 -6.389 1.00 79.12 175 ARG A O 1
ATOM 1394 N N . LYS A 1 176 ? -10.726 9.682 -5.633 1.00 78.69 176 LYS A N 1
ATOM 1395 C CA . LYS A 1 176 ? -9.440 9.232 -6.175 1.00 78.69 176 LYS A CA 1
ATOM 1396 C C . LYS A 1 176 ? -8.731 8.380 -5.118 1.00 78.69 176 LYS A C 1
ATOM 1398 O O . LYS A 1 176 ? -8.856 8.653 -3.931 1.00 78.69 176 LYS A O 1
ATOM 1403 N N . HIS A 1 177 ? -8.061 7.324 -5.557 1.00 80.25 177 HIS A N 1
ATOM 1404 C CA . HIS A 1 177 ? -7.191 6.511 -4.705 1.00 80.25 177 HIS A CA 1
ATOM 1405 C C . HIS A 1 177 ? -5.767 7.069 -4.808 1.00 80.25 177 HIS A C 1
ATOM 1407 O O . HIS A 1 177 ? -5.454 7.660 -5.847 1.00 80.25 177 HIS A O 1
ATOM 1413 N N . MET A 1 178 ? -4.971 6.902 -3.746 1.00 67.88 178 MET A N 1
ATOM 1414 C CA . MET A 1 178 ? -3.548 7.277 -3.719 1.00 67.88 178 MET A CA 1
ATOM 1415 C C . MET A 1 178 ? -2.755 6.661 -4.864 1.00 67.88 178 MET A C 1
ATOM 1417 O O . MET A 1 178 ? -3.034 5.488 -5.213 1.00 67.88 178 MET A O 1
#

Sequence (178 aa):
MVGRRKVINHQNKKKYRSVTSHGGLACHASVPCGVCENKDVDSVNWRFATWKNVAIALFNLFLPRACAGCDTPDYILCDNCKKALQCWKRAPFTRTVCGYRYACGSYSTVVRRSILLWKDHFDIACDKIFGELIGDLVVEVISKFLRSHSCYISENPIFVIPVPSSKYSSRHRGRKHM

Foldseek 3Di:
DDDDDDDDDDDDDDDDDDDDDDDDDPPDDADCPDDPPPPPPVPPPVPDDDPVNVVLVVVCVVVWDADQQGGHTPDVHDPSLLVQLCCKDWDADPPDPPGIDIGSHPCDRSNVRSCCCVPVVVSCVCQVSVVVSVVVVVCVVVVVVCVVPVHDDDPDDDDDDDDDPDPVSCVVSVHDGD

Radius of gyration: 22.75 Å; chains: 1; bounding box: 52×51×73 Å

Secondary structure (DSSP, 8-state):
---PPP----------------SS---------S------GGG--GGG--HHHHHHHHHHHHS--B-TTT--BT-SS-HHHHHHTTS-EEEE-SSSSS-EEEESS-SSHHHHHHHHHHHHS--TTHHHHHHHHHHHHHHHHHHHHHHHHT----SSPPPP-PPPS-HHHHHHHTS---